Protein AF-A0A1S1NPD4-F1 (afdb_monomer)

Organism: NCBI:txid1858794

Secondary structure (DSSP, 8-state):
---TTSB-HHHHHHHHHHHTSS-HHHHHHHHHHHHHHHH-HHHHHHHPEEEEETTEEEEEEE-TT-TTEEEEEETTTTEEEEEEE--

Mean predicted aligned error: 3.73 Å

Nearest PDB structures (foldseek):
  7cua-assembly1_B  TM=7.166E-01  e=9.172E-02  Staphylococcus aureus subsp. aureus NCTC 8325
  7bwf-assembly1_C  TM=7.078E-01  e=1.554E-01  Staphylococcus aureus
  4ml0-assembly1_D  TM=7.285E-01  e=2.308E-01  Escherichia coli B str. REL606
  4mmg-assembly2_B  TM=6.537E-01  e=1.455E-01  Escherichia coli K-12
  6l8f-assembly2_H  TM=7.291E-01  e=3.662E-01  Staphylococcus aureus subsp. aureus NCTC 8325

Radius of gyration: 11.99 Å; Cα contacts (8 Å, |Δi|>4): 132; chains: 1; bounding box: 30×24×33 Å

Foldseek 3Di:
DPPPFQEDPQAVVQLVVVVPDPCVVQSVLVVVLSCCCQVPVVVQQVQWDWDQDPVGIWTWHARPPDRQWTFTADDVPTHTYHIDGDD

Structure (mmCIF, N/CA/C/O backbone):
data_AF-A0A1S1NPD4-F1
#
_entry.id   AF-A0A1S1NPD4-F1
#
loop_
_atom_site.group_PDB
_atom_site.id
_atom_site.type_symbol
_atom_site.label_atom_id
_atom_site.label_alt_id
_atom_site.label_comp_id
_atom_site.label_asym_id
_atom_site.label_entity_id
_atom_site.label_seq_id
_atom_site.pdbx_PDB_ins_code
_atom_site.Cartn_x
_atom_site.Cartn_y
_atom_site.Cartn_z
_atom_site.occupancy
_atom_site.B_iso_or_equiv
_atom_site.auth_seq_id
_atom_site.auth_comp_id
_atom_site.auth_asym_id
_atom_site.auth_atom_id
_atom_site.pdbx_PDB_model_num
ATOM 1 N N . MET A 1 1 ? 16.351 -5.062 6.485 1.00 36.84 1 MET A N 1
ATOM 2 C CA . MET A 1 1 ? 16.911 -3.831 5.895 1.00 36.84 1 MET A CA 1
ATOM 3 C C . MET A 1 1 ? 15.962 -3.425 4.790 1.00 36.84 1 MET A C 1
ATOM 5 O O . MET A 1 1 ? 15.908 -4.139 3.800 1.00 36.84 1 MET A O 1
ATOM 9 N N . THR A 1 2 ? 15.156 -2.387 4.993 1.00 46.16 2 THR A N 1
ATOM 10 C CA . THR A 1 2 ? 14.439 -1.729 3.894 1.00 46.16 2 THR A CA 1
ATOM 11 C C . THR A 1 2 ? 15.499 -1.099 3.000 1.00 46.16 2 THR A C 1
ATOM 13 O O . THR A 1 2 ? 16.341 -0.347 3.494 1.00 46.16 2 THR A O 1
ATOM 16 N N . ALA A 1 3 ? 15.563 -1.494 1.729 1.00 53.25 3 ALA A N 1
ATOM 17 C CA . ALA A 1 3 ? 16.513 -0.878 0.822 1.00 53.25 3 ALA A CA 1
ATOM 18 C C . ALA A 1 3 ? 16.041 0.561 0.582 1.00 53.25 3 ALA A C 1
ATOM 20 O O . ALA A 1 3 ? 14.856 0.797 0.329 1.00 53.25 3 ALA A O 1
ATOM 21 N N . GLU A 1 4 ? 16.943 1.536 0.707 1.00 53.88 4 GLU A N 1
ATOM 22 C CA . GLU A 1 4 ? 16.695 2.905 0.251 1.00 53.88 4 GLU A CA 1
ATOM 23 C C . GLU A 1 4 ? 16.248 2.843 -1.219 1.00 53.88 4 GLU A C 1
ATOM 25 O O . GLU A 1 4 ? 17.058 2.630 -2.117 1.00 53.88 4 GLU A O 1
ATOM 30 N N . GLY A 1 5 ? 14.938 2.938 -1.461 1.00 72.06 5 GLY A N 1
ATOM 31 C CA . GLY A 1 5 ? 14.349 2.751 -2.789 1.00 72.06 5 GLY A CA 1
ATOM 32 C C . GLY A 1 5 ? 13.019 1.997 -2.800 1.00 72.06 5 GLY A C 1
ATOM 33 O O . GLY A 1 5 ? 12.188 2.298 -3.655 1.00 72.06 5 GLY A O 1
ATOM 34 N N . ASP A 1 6 ? 12.778 1.108 -1.832 1.00 87.31 6 ASP A N 1
ATOM 35 C CA . ASP A 1 6 ? 11.594 0.226 -1.798 1.00 87.31 6 ASP A CA 1
ATOM 36 C C . ASP A 1 6 ? 10.285 0.976 -1.502 1.00 87.31 6 ASP A C 1
ATOM 38 O O . ASP A 1 6 ? 9.198 0.555 -1.903 1.00 87.31 6 ASP A O 1
ATOM 42 N N . TYR A 1 7 ? 10.390 2.124 -0.834 1.00 93.50 7 TYR A N 1
ATOM 43 C CA . TYR A 1 7 ? 9.275 2.997 -0.490 1.00 93.50 7 TYR A CA 1
ATOM 44 C C . TYR A 1 7 ? 9.535 4.410 -1.004 1.00 93.50 7 TY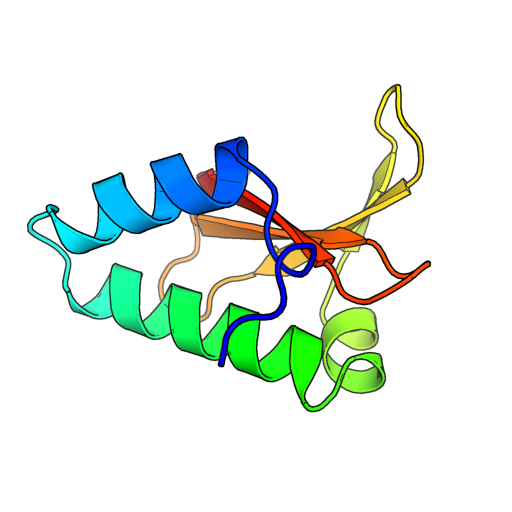R A C 1
ATOM 46 O O . TYR A 1 7 ? 10.655 4.929 -0.956 1.00 93.50 7 TYR A O 1
ATOM 54 N N . SER A 1 8 ? 8.488 5.061 -1.499 1.00 94.06 8 SER A N 1
ATOM 55 C CA . SER A 1 8 ? 8.518 6.495 -1.755 1.00 94.06 8 SER A CA 1
ATOM 56 C C . SER A 1 8 ? 8.511 7.293 -0.452 1.00 94.06 8 SER A C 1
ATOM 58 O O . SER A 1 8 ? 8.053 6.821 0.586 1.00 94.06 8 SER A O 1
ATOM 60 N N . ALA A 1 9 ? 8.979 8.543 -0.510 1.00 94.56 9 ALA A N 1
ATOM 61 C CA . ALA A 1 9 ? 8.880 9.453 0.630 1.00 94.56 9 ALA A CA 1
ATOM 62 C C . ALA A 1 9 ? 7.417 9.671 1.065 1.00 94.56 9 ALA A C 1
ATOM 64 O O . ALA A 1 9 ? 7.143 9.831 2.251 1.00 94.56 9 ALA A O 1
ATOM 65 N N . VAL A 1 10 ? 6.477 9.631 0.112 1.00 95.25 10 VAL A N 1
ATOM 66 C CA . VAL A 1 10 ? 5.036 9.722 0.385 1.00 95.25 10 VAL A CA 1
ATOM 67 C C . VAL A 1 10 ? 4.549 8.472 1.111 1.00 95.25 10 VAL A C 1
ATOM 69 O O . VAL A 1 10 ? 3.856 8.596 2.116 1.00 95.25 10 VAL A O 1
ATOM 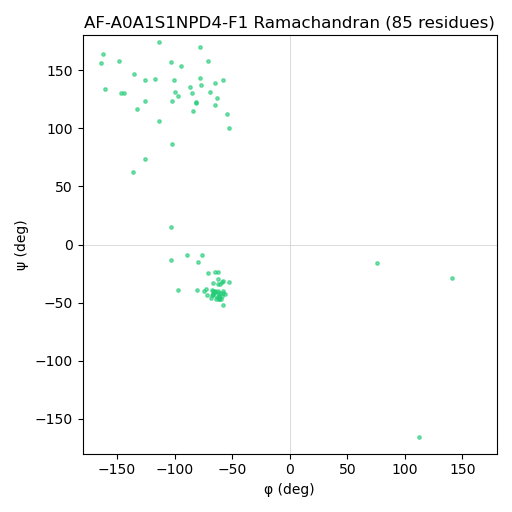72 N N . ALA A 1 11 ? 4.941 7.285 0.642 1.00 96.12 11 ALA A N 1
ATOM 73 C CA . ALA A 1 11 ? 4.592 6.023 1.282 1.00 96.12 11 ALA A CA 1
ATOM 74 C C . ALA A 1 11 ? 5.144 5.950 2.711 1.00 96.12 11 ALA A C 1
ATOM 76 O O . ALA A 1 11 ? 4.389 5.619 3.616 1.00 96.12 11 ALA A O 1
ATOM 77 N N . ASN A 1 12 ? 6.407 6.333 2.928 1.00 96.31 12 ASN A N 1
ATOM 78 C CA . ASN A 1 12 ? 6.997 6.386 4.269 1.00 96.31 12 ASN A CA 1
ATOM 79 C C . ASN A 1 12 ? 6.207 7.314 5.195 1.00 96.31 12 ASN A C 1
ATOM 81 O O . ASN A 1 12 ? 5.745 6.872 6.236 1.00 96.31 12 ASN A O 1
ATOM 85 N N . ALA A 1 13 ? 5.949 8.559 4.782 1.00 96.44 13 ALA A N 1
ATOM 86 C CA . ALA A 1 13 ? 5.196 9.498 5.615 1.00 96.44 13 ALA A CA 1
ATOM 87 C C . ALA A 1 13 ? 3.768 9.010 5.932 1.00 96.44 13 ALA A C 1
ATOM 89 O O . ALA A 1 13 ? 3.232 9.283 7.004 1.00 96.44 13 ALA A O 1
ATOM 90 N N . GLN A 1 14 ? 3.134 8.294 5.000 1.00 97.31 14 GLN A N 1
ATOM 91 C CA . GLN A 1 14 ? 1.814 7.702 5.213 1.00 97.31 14 GLN A CA 1
ATOM 92 C C . GLN A 1 14 ? 1.867 6.499 6.162 1.00 97.31 14 GLN A C 1
ATOM 94 O O . GLN A 1 14 ? 0.965 6.350 6.983 1.00 97.31 14 GLN A O 1
ATOM 99 N N . LEU A 1 15 ? 2.911 5.671 6.082 1.00 96.81 15 LEU A N 1
ATOM 100 C CA . LEU A 1 15 ? 3.137 4.564 7.011 1.00 96.81 15 LEU A CA 1
ATOM 101 C C . LEU A 1 15 ? 3.432 5.075 8.423 1.00 96.81 15 LEU A C 1
ATOM 103 O O . LEU A 1 15 ? 2.799 4.596 9.356 1.00 96.81 15 LEU A O 1
ATOM 107 N N . ASP A 1 16 ? 4.267 6.105 8.570 1.00 97.00 16 ASP A N 1
ATOM 108 C CA . ASP A 1 16 ? 4.536 6.756 9.860 1.00 97.00 16 ASP A CA 1
ATOM 109 C C . ASP A 1 16 ? 3.237 7.299 10.488 1.00 97.00 16 ASP A C 1
ATOM 111 O O . ASP A 1 16 ? 2.978 7.151 11.685 1.00 97.00 16 ASP A O 1
ATOM 115 N N . ALA A 1 17 ? 2.367 7.905 9.670 1.00 96.75 17 ALA A N 1
ATOM 116 C CA . ALA A 1 17 ? 1.070 8.396 10.127 1.00 96.75 17 ALA A CA 1
ATOM 117 C C . ALA A 1 17 ? 0.147 7.256 10.590 1.00 96.75 17 ALA A C 1
ATOM 119 O O . ALA A 1 17 ? -0.532 7.408 11.606 1.00 96.75 17 ALA A O 1
ATOM 120 N N . LEU A 1 18 ? 0.129 6.126 9.875 1.00 96.31 18 LEU A N 1
ATOM 121 C CA . LEU A 1 18 ? -0.634 4.939 10.268 1.00 96.31 18 LEU A CA 1
ATOM 122 C C . LEU A 1 18 ? -0.088 4.307 11.552 1.00 96.31 18 LEU A C 1
ATOM 124 O O . LEU A 1 18 ? -0.878 3.973 12.429 1.00 96.31 18 LEU A O 1
ATOM 128 N N . GLU A 1 19 ? 1.233 4.206 11.687 1.00 96.88 19 GLU A N 1
ATOM 129 C CA . GLU A 1 19 ? 1.903 3.670 12.877 1.00 96.88 19 GLU A CA 1
ATOM 130 C C . GLU A 1 19 ? 1.615 4.510 14.126 1.00 96.88 19 GLU A C 1
ATOM 132 O O . GLU A 1 19 ? 1.372 3.973 15.204 1.00 96.88 19 GLU A O 1
ATOM 137 N N . SER A 1 20 ? 1.592 5.838 13.979 1.00 96.19 20 SER A N 1
ATOM 138 C CA . SER A 1 20 ? 1.230 6.755 15.069 1.00 96.19 20 SER A CA 1
ATOM 139 C C . SER A 1 20 ? -0.279 6.820 15.358 1.00 96.19 20 SER A C 1
ATOM 141 O O . SER A 1 20 ? -0.703 7.461 16.325 1.00 96.19 20 SER A O 1
ATOM 143 N N . GLY A 1 21 ? -1.096 6.204 14.501 1.00 94.06 21 GLY A N 1
ATOM 144 C CA . GLY A 1 21 ? -2.549 6.225 14.572 1.00 94.06 21 GLY A CA 1
ATOM 145 C C . GLY A 1 21 ? -3.131 5.270 15.625 1.00 94.06 21 GLY A C 1
ATOM 146 O O . GLY A 1 21 ? -2.434 4.430 16.187 1.00 94.06 21 GLY A O 1
ATOM 147 N N . PRO A 1 22 ? -4.444 5.372 15.904 1.00 94.12 22 PRO A N 1
ATOM 148 C CA . PRO A 1 22 ? -5.107 4.525 16.897 1.00 94.12 22 PRO A CA 1
ATOM 149 C C . PRO A 1 22 ? -5.457 3.114 16.389 1.00 94.12 22 PRO A C 1
ATOM 151 O O . PRO A 1 22 ? -5.809 2.257 17.196 1.00 94.12 22 PRO A O 1
ATOM 154 N N . ASP A 1 23 ? -5.419 2.879 15.074 1.00 94.69 23 ASP A N 1
ATOM 155 C CA . ASP A 1 23 ? -5.840 1.624 14.437 1.00 94.69 23 ASP A CA 1
ATOM 156 C C . ASP A 1 23 ? -4.617 0.772 14.061 1.00 94.69 23 ASP A C 1
ATOM 158 O O . ASP A 1 23 ? -4.074 0.855 12.958 1.00 94.69 23 ASP A O 1
ATOM 162 N N . VAL A 1 24 ? -4.165 -0.031 15.026 1.00 95.44 24 VAL A N 1
ATOM 163 C CA . VAL A 1 24 ? -3.004 -0.923 14.875 1.00 95.44 24 VAL A CA 1
ATOM 164 C C . VAL A 1 24 ? -3.281 -2.045 13.870 1.00 95.44 24 VAL A C 1
ATOM 166 O O . VAL A 1 24 ? -2.372 -2.463 13.151 1.00 95.44 24 VAL A O 1
ATOM 169 N N . ASP A 1 25 ? -4.528 -2.513 13.784 1.00 97.12 25 ASP A N 1
ATOM 170 C CA . ASP A 1 25 ? -4.915 -3.577 12.854 1.00 97.12 25 ASP A CA 1
ATOM 171 C C . ASP A 1 25 ? -4.798 -3.094 11.406 1.00 97.12 25 ASP A C 1
ATOM 173 O O . ASP A 1 25 ? -4.252 -3.804 10.560 1.00 97.12 25 ASP A O 1
ATOM 177 N N . LEU A 1 26 ? -5.196 -1.845 11.138 1.00 97.19 26 LEU A N 1
ATOM 178 C CA . LEU A 1 26 ? -4.990 -1.208 9.840 1.00 97.19 26 LEU A CA 1
ATOM 179 C C . LEU A 1 26 ? -3.508 -1.119 9.470 1.00 97.19 26 LEU A C 1
ATOM 181 O O . LEU A 1 26 ? -3.145 -1.435 8.335 1.00 97.19 26 LEU A O 1
ATOM 185 N N . TYR A 1 27 ? -2.654 -0.678 10.397 1.00 97.50 27 TYR A N 1
ATOM 186 C CA . TYR A 1 27 ? -1.220 -0.572 10.130 1.00 97.50 27 TYR A CA 1
ATOM 187 C C . TYR A 1 27 ? -0.615 -1.941 9.794 1.00 97.50 27 TYR A C 1
ATOM 189 O O . TYR A 1 27 ? 0.042 -2.084 8.763 1.00 97.50 27 TYR A O 1
ATOM 197 N N . ASN A 1 28 ? -0.923 -2.971 10.586 1.00 97.75 28 ASN A N 1
ATOM 198 C CA . ASN A 1 28 ? -0.454 -4.333 10.331 1.00 97.75 28 ASN A CA 1
ATOM 199 C C . ASN A 1 28 ? -0.967 -4.883 8.993 1.00 97.75 28 ASN A C 1
ATOM 201 O O . ASN A 1 28 ? -0.182 -5.415 8.212 1.00 97.75 28 ASN A O 1
ATOM 205 N N . ALA A 1 29 ? -2.249 -4.689 8.670 1.00 98.00 29 ALA A N 1
ATOM 206 C CA . ALA A 1 29 ? -2.815 -5.137 7.398 1.00 98.00 29 ALA A CA 1
ATOM 207 C C . ALA A 1 29 ? -2.155 -4.451 6.186 1.00 98.00 29 ALA A C 1
ATOM 209 O O . ALA A 1 29 ? -1.993 -5.055 5.121 1.00 98.00 29 ALA A O 1
ATOM 210 N N . VAL A 1 30 ? -1.758 -3.185 6.335 1.00 97.94 30 VAL A N 1
ATOM 211 C CA . VAL A 1 30 ? -0.974 -2.466 5.324 1.00 97.94 30 VAL A CA 1
ATOM 212 C C . VAL A 1 30 ? 0.428 -3.061 5.190 1.00 97.94 30 VAL A C 1
ATOM 214 O O . VAL A 1 30 ? 0.885 -3.251 4.061 1.00 97.94 30 VAL A O 1
ATOM 217 N N . LEU A 1 31 ? 1.102 -3.384 6.298 1.00 97.4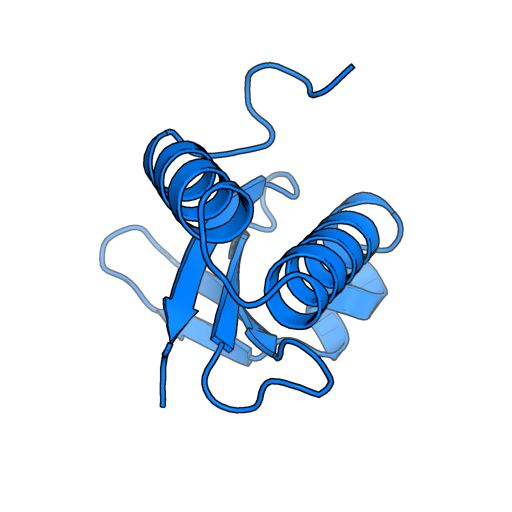4 31 LEU A N 1
ATOM 218 C CA . LEU A 1 31 ? 2.417 -4.031 6.261 1.00 97.44 31 LEU A CA 1
ATOM 219 C C . LEU A 1 31 ? 2.354 -5.410 5.595 1.00 97.44 31 LEU A C 1
ATOM 221 O O . LEU A 1 31 ? 3.199 -5.696 4.749 1.00 97.44 31 LEU A O 1
ATOM 225 N N . ASP A 1 32 ? 1.325 -6.209 5.881 1.00 97.88 32 ASP A N 1
ATOM 226 C CA . ASP A 1 32 ? 1.096 -7.505 5.232 1.00 97.88 32 ASP A CA 1
ATOM 227 C C . ASP A 1 32 ? 0.909 -7.351 3.713 1.00 97.88 32 ASP A C 1
ATOM 229 O O . ASP A 1 32 ? 1.451 -8.123 2.915 1.00 97.88 32 ASP A O 1
ATOM 233 N N . ALA A 1 33 ? 0.169 -6.323 3.283 1.00 97.56 33 ALA A N 1
ATOM 234 C CA . ALA A 1 33 ? -0.011 -6.015 1.866 1.00 97.56 33 ALA A CA 1
ATOM 235 C C . ALA A 1 33 ? 1.309 -5.582 1.197 1.00 97.56 33 ALA A C 1
ATOM 237 O O . ALA A 1 33 ? 1.598 -6.007 0.074 1.00 97.56 33 ALA A O 1
ATOM 238 N N . CYS A 1 34 ? 2.129 -4.778 1.880 1.00 97.19 34 CYS A N 1
ATOM 239 C CA . CYS A 1 34 ? 3.471 -4.420 1.423 1.00 97.19 34 CYS A CA 1
ATOM 240 C C . CYS A 1 34 ? 4.386 -5.654 1.343 1.00 97.19 34 CYS A C 1
ATOM 242 O O . CYS A 1 34 ? 5.046 -5.852 0.323 1.00 97.19 34 CYS A O 1
ATOM 244 N N . GLU A 1 35 ? 4.392 -6.527 2.357 1.00 96.38 35 GLU A N 1
ATOM 245 C CA . GLU A 1 35 ? 5.171 -7.771 2.337 1.00 96.38 35 GLU A CA 1
ATOM 246 C C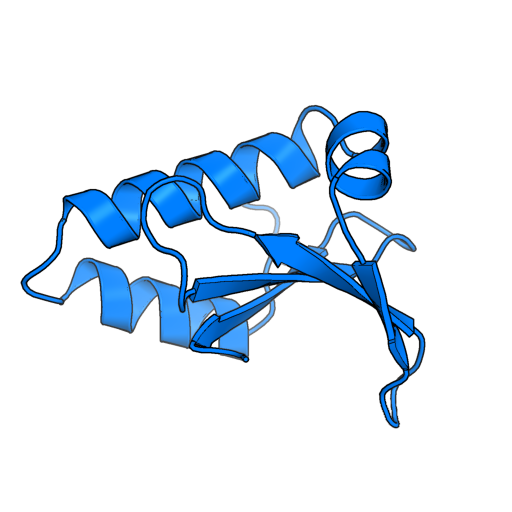 . GLU A 1 35 ? 4.764 -8.651 1.151 1.00 96.38 35 GLU A C 1
ATOM 248 O O . GLU A 1 35 ? 5.634 -9.147 0.434 1.00 96.38 35 GLU A O 1
ATOM 253 N N . LEU A 1 36 ? 3.461 -8.801 0.886 1.00 96.56 36 LEU A N 1
ATOM 254 C CA . LEU A 1 36 ? 2.967 -9.564 -0.260 1.00 96.56 36 LEU A CA 1
ATOM 255 C C . LEU A 1 36 ? 3.540 -9.041 -1.586 1.00 96.56 36 LEU A C 1
ATOM 257 O O . LEU A 1 36 ? 3.943 -9.842 -2.432 1.00 96.56 36 LEU A O 1
ATOM 261 N N . ILE A 1 37 ? 3.602 -7.718 -1.762 1.00 96.56 37 ILE A 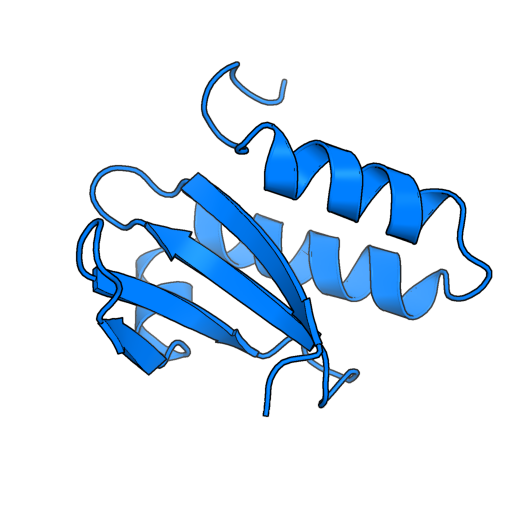N 1
ATOM 262 C CA . ILE A 1 37 ? 4.152 -7.077 -2.965 1.00 96.56 37 ILE A CA 1
ATOM 263 C C . ILE A 1 37 ? 5.626 -7.429 -3.155 1.00 96.56 37 ILE A C 1
ATOM 265 O O . ILE A 1 37 ? 6.025 -7.812 -4.255 1.00 96.56 37 ILE A O 1
ATOM 269 N N . PHE A 1 38 ? 6.433 -7.336 -2.100 1.00 95.12 38 PHE A N 1
ATOM 270 C CA . PHE A 1 38 ? 7.864 -7.621 -2.203 1.00 95.12 38 PHE A CA 1
ATOM 271 C C . PHE A 1 38 ? 8.161 -9.114 -2.321 1.00 95.12 38 PHE A C 1
ATOM 273 O O . PHE A 1 38 ? 9.036 -9.522 -3.084 1.00 95.12 38 PHE A O 1
ATOM 280 N N . ARG A 1 39 ? 7.434 -9.946 -1.573 1.00 95.31 39 ARG A N 1
ATOM 281 C CA . ARG A 1 39 ? 7.702 -11.380 -1.465 1.00 95.31 39 ARG A CA 1
ATOM 282 C C . ARG A 1 39 ? 7.151 -12.165 -2.648 1.00 95.31 39 ARG A C 1
ATOM 284 O O . ARG A 1 39 ? 7.792 -13.110 -3.103 1.00 95.31 39 ARG A O 1
ATOM 291 N N . LEU A 1 40 ? 5.960 -11.801 -3.126 1.00 95.88 40 LEU A N 1
ATOM 292 C CA . LEU A 1 40 ? 5.224 -12.505 -4.179 1.00 95.88 40 LEU A CA 1
ATOM 293 C C . LEU A 1 40 ? 4.627 -11.503 -5.190 1.00 95.88 40 LEU A C 1
ATOM 295 O O . LEU A 1 40 ? 3.405 -11.465 -5.375 1.00 95.88 40 LEU A O 1
ATOM 299 N N . PRO A 1 41 ? 5.459 -10.721 -5.909 1.00 94.12 41 PRO A N 1
ATOM 300 C CA . PRO A 1 41 ? 4.988 -9.651 -6.793 1.00 94.12 41 PRO A CA 1
ATOM 301 C C . PRO A 1 41 ? 4.025 -10.138 -7.883 1.00 94.12 41 PRO A C 1
ATOM 303 O O . PRO A 1 41 ? 3.104 -9.418 -8.254 1.00 94.12 41 PRO A O 1
ATOM 306 N N . GLY A 1 42 ? 4.169 -11.377 -8.370 1.00 95.06 42 GLY A N 1
ATOM 307 C CA . GLY A 1 42 ? 3.229 -11.965 -9.333 1.00 95.06 42 GLY A CA 1
ATOM 308 C C . GLY A 1 42 ? 1.820 -12.169 -8.759 1.00 95.06 42 GLY A C 1
ATOM 309 O O . GLY A 1 42 ? 0.830 -11.884 -9.432 1.00 95.06 42 GLY A O 1
ATOM 310 N N . GLN A 1 43 ? 1.719 -12.598 -7.497 1.00 96.25 43 GLN A N 1
ATOM 311 C CA . GLN A 1 43 ? 0.433 -12.738 -6.811 1.00 96.25 43 GLN A CA 1
ATOM 312 C C . GLN A 1 43 ? -0.157 -11.368 -6.473 1.00 96.25 43 GLN A C 1
ATOM 314 O O . GLN A 1 43 ? -1.340 -11.137 -6.717 1.00 96.25 43 GLN A O 1
ATOM 319 N N . ALA A 1 44 ? 0.666 -10.441 -5.977 1.00 96.56 44 ALA A N 1
ATOM 320 C CA . ALA A 1 44 ? 0.240 -9.067 -5.738 1.00 96.56 44 ALA A CA 1
ATOM 321 C C . ALA A 1 44 ? -0.286 -8.413 -7.024 1.00 96.56 44 ALA A C 1
ATOM 323 O O . ALA A 1 44 ? -1.307 -7.729 -6.994 1.00 96.56 44 ALA A O 1
ATOM 324 N N . HIS A 1 45 ? 0.364 -8.658 -8.166 1.00 95.88 45 HIS A N 1
ATOM 325 C CA . HIS A 1 45 ? -0.073 -8.149 -9.464 1.00 95.88 45 HIS A CA 1
ATOM 326 C C . HIS A 1 45 ? -1.434 -8.724 -9.864 1.00 95.88 45 HIS A C 1
ATOM 328 O O . HIS A 1 45 ? -2.324 -7.960 -10.224 1.00 95.88 45 HIS A O 1
ATOM 334 N N . ALA A 1 46 ? -1.627 -10.040 -9.730 1.00 96.56 46 ALA A N 1
ATOM 335 C CA . ALA A 1 46 ? -2.894 -10.704 -10.044 1.00 96.56 46 ALA A CA 1
ATOM 336 C C . ALA A 1 46 ? -4.073 -10.226 -9.172 1.00 96.56 46 ALA A C 1
ATOM 338 O O . ALA A 1 46 ? -5.216 -10.244 -9.621 1.00 96.56 46 ALA A O 1
ATOM 339 N N . LEU A 1 47 ? -3.800 -9.795 -7.937 1.00 96.62 47 LEU A N 1
ATOM 340 C CA . LEU A 1 47 ? -4.795 -9.251 -7.004 1.00 96.62 47 LEU A CA 1
ATOM 341 C C . LEU A 1 47 ? -4.995 -7.733 -7.136 1.00 96.62 47 LEU A C 1
ATOM 343 O O . LEU A 1 47 ? -5.895 -7.169 -6.512 1.00 96.62 47 LEU A O 1
ATOM 347 N N . SER A 1 48 ? -4.154 -7.059 -7.920 1.00 96.94 48 SER A N 1
ATOM 348 C CA . SER A 1 48 ? -4.185 -5.610 -8.085 1.00 96.94 48 SER A CA 1
ATOM 349 C C . SER A 1 48 ? -5.000 -5.194 -9.307 1.00 96.94 48 SER A C 1
ATOM 351 O O . SER A 1 48 ? -5.093 -5.903 -10.303 1.00 96.94 48 SER A O 1
ATOM 353 N N . SER A 1 49 ? -5.542 -3.979 -9.265 1.00 96.25 49 SER A N 1
ATOM 354 C CA . SER A 1 49 ? -6.072 -3.297 -10.452 1.00 96.25 49 SER A CA 1
ATOM 355 C C . SER A 1 49 ? -5.066 -2.268 -10.963 1.00 96.25 49 SER A C 1
ATOM 357 O O . SER A 1 49 ? -4.439 -1.579 -10.163 1.00 96.25 49 SER A O 1
ATOM 359 N N . ALA A 1 50 ? -4.923 -2.125 -12.278 1.00 95.75 50 ALA A N 1
ATOM 360 C CA . ALA A 1 50 ? -4.083 -1.080 -12.859 1.00 95.75 50 ALA A CA 1
ATOM 361 C C . ALA A 1 50 ? -4.786 0.288 -12.809 1.00 95.75 50 ALA A C 1
ATOM 363 O O . ALA A 1 50 ? -5.972 0.402 -13.119 1.00 95.75 50 ALA A O 1
ATOM 364 N N . VAL A 1 51 ? -4.040 1.331 -12.449 1.00 93.50 51 VAL A N 1
ATOM 365 C CA . VAL A 1 51 ? -4.474 2.731 -12.438 1.00 93.50 51 VAL A CA 1
ATOM 366 C C . VAL A 1 51 ? -3.492 3.544 -13.269 1.00 93.50 51 VAL A C 1
ATOM 368 O O . VAL A 1 51 ? -2.293 3.554 -12.997 1.00 93.50 51 VAL A O 1
ATOM 371 N N . THR A 1 52 ? -3.992 4.242 -14.283 1.00 92.06 52 THR A N 1
ATOM 372 C CA . THR A 1 52 ? -3.180 5.167 -15.078 1.00 92.06 52 THR A CA 1
ATOM 373 C C . THR A 1 52 ? -3.057 6.497 -14.344 1.00 92.06 52 THR A C 1
ATOM 375 O O . THR A 1 52 ? -4.060 7.143 -14.044 1.00 92.06 52 THR A O 1
ATOM 378 N N . THR A 1 53 ? -1.829 6.922 -14.072 1.00 86.00 53 THR A N 1
ATOM 379 C CA . THR A 1 53 ? -1.509 8.239 -13.519 1.00 86.00 53 THR A CA 1
ATOM 380 C C . THR A 1 53 ? -0.739 9.065 -14.550 1.00 86.00 53 THR A C 1
ATOM 382 O O . THR A 1 53 ? -0.384 8.578 -15.626 1.00 86.00 53 THR A O 1
ATOM 385 N N . LYS A 1 54 ? -0.471 10.338 -14.233 1.00 88.00 54 LYS A N 1
ATOM 386 C CA . LYS A 1 54 ? 0.374 11.203 -15.074 1.00 88.00 54 LYS A CA 1
ATOM 387 C C . LYS A 1 54 ? 1.812 10.683 -15.192 1.00 88.00 54 LYS A C 1
ATOM 389 O O . LYS A 1 54 ? 2.474 10.973 -16.180 1.00 88.00 54 LYS A O 1
ATOM 394 N N . ASP A 1 55 ? 2.240 9.884 -14.218 1.00 80.75 55 ASP A N 1
ATOM 395 C CA . ASP A 1 55 ? 3.596 9.348 -14.088 1.00 80.75 55 ASP A CA 1
ATOM 396 C C . ASP A 1 55 ? 3.677 7.867 -14.505 1.00 80.75 55 ASP A C 1
ATOM 398 O O . ASP A 1 55 ? 4.632 7.176 -14.157 1.00 80.75 55 ASP A O 1
ATOM 402 N N . GLY A 1 56 ? 2.653 7.357 -15.203 1.00 86.94 56 GLY A N 1
ATOM 403 C CA . GLY A 1 56 ? 2.595 5.986 -15.712 1.00 86.94 56 GLY A CA 1
ATOM 404 C C . GLY A 1 56 ? 1.542 5.106 -15.037 1.00 86.94 56 GLY A C 1
ATOM 405 O O . GLY A 1 56 ? 0.621 5.577 -14.372 1.00 86.94 56 GLY A O 1
ATOM 406 N N . ILE A 1 57 ? 1.641 3.794 -15.251 1.00 91.31 57 ILE A N 1
ATOM 407 C CA . ILE A 1 57 ? 0.709 2.820 -14.672 1.00 91.31 57 ILE A CA 1
ATOM 408 C C . ILE A 1 57 ? 1.177 2.449 -13.266 1.00 91.31 57 ILE A C 1
ATOM 410 O O . ILE A 1 57 ? 2.331 2.076 -13.063 1.00 91.31 57 ILE A O 1
ATOM 414 N N . ARG A 1 58 ? 0.262 2.509 -12.298 1.00 94.31 58 ARG A N 1
ATOM 415 C CA . ARG A 1 58 ? 0.462 2.026 -10.930 1.00 94.31 58 ARG A CA 1
ATOM 416 C C . ARG A 1 58 ? -0.513 0.901 -10.636 1.00 94.31 58 ARG A C 1
ATOM 418 O O . ARG A 1 58 ? -1.664 0.933 -11.064 1.00 94.31 58 ARG A O 1
ATOM 425 N N . MET A 1 59 ? -0.054 -0.094 -9.897 1.00 96.75 59 MET A N 1
ATOM 426 C CA . MET A 1 59 ? -0.889 -1.182 -9.417 1.00 96.75 59 MET A CA 1
ATOM 427 C C . MET A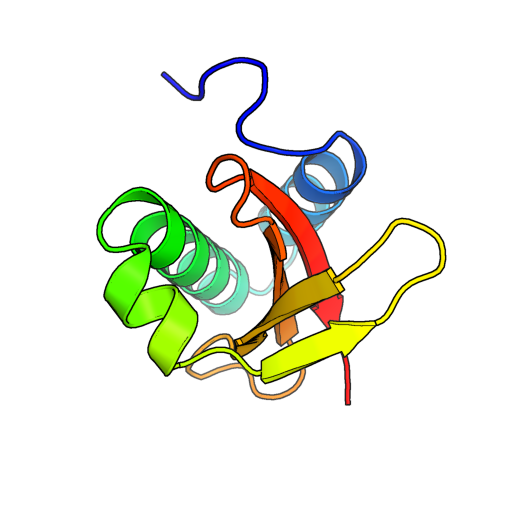 1 59 ? -1.533 -0.765 -8.101 1.00 96.75 59 MET A C 1
ATOM 429 O O . MET A 1 59 ? -0.874 -0.199 -7.234 1.00 96.75 59 MET A O 1
ATOM 433 N N . ARG A 1 60 ? -2.827 -1.033 -7.962 1.00 97.12 60 ARG A N 1
ATOM 434 C CA . ARG A 1 60 ? -3.635 -0.732 -6.783 1.00 97.12 60 ARG A CA 1
ATOM 435 C C . ARG A 1 60 ? -4.065 -2.041 -6.136 1.00 97.12 60 ARG A C 1
ATOM 437 O O . ARG A 1 60 ? -4.953 -2.716 -6.662 1.00 97.12 60 ARG A O 1
ATOM 444 N N . LEU A 1 61 ? -3.456 -2.373 -5.003 1.00 97.75 61 LEU A N 1
ATOM 445 C CA . LEU A 1 61 ? -3.756 -3.571 -4.226 1.00 97.75 61 LEU A CA 1
ATOM 446 C C . LEU A 1 61 ? -4.735 -3.231 -3.083 1.00 97.75 61 LEU A C 1
ATOM 448 O O . LEU A 1 61 ? -4.475 -2.285 -2.332 1.00 97.75 61 LEU A O 1
ATOM 452 N N . PRO A 1 62 ? -5.861 -3.953 -2.930 1.00 97.56 62 PRO A N 1
ATOM 453 C CA . PRO A 1 62 ? -6.724 -3.826 -1.757 1.00 97.56 62 PRO A CA 1
ATOM 454 C C . PRO A 1 62 ? -6.030 -4.279 -0.474 1.00 97.56 62 PRO A C 1
ATOM 456 O O . PRO A 1 62 ? -5.369 -5.312 -0.468 1.00 97.56 62 PRO A O 1
ATOM 459 N N . VAL A 1 63 ? -6.234 -3.531 0.616 1.00 97.31 63 VAL A N 1
ATOM 460 C CA . VAL A 1 63 ? -5.827 -3.951 1.964 1.00 97.31 63 VAL A CA 1
ATOM 461 C C . VAL A 1 63 ? -6.932 -4.846 2.545 1.00 97.31 63 VAL A C 1
ATOM 463 O O . VAL A 1 63 ? -8.061 -4.371 2.723 1.00 97.31 63 VAL A O 1
ATOM 466 N N . PRO A 1 64 ? -6.671 -6.143 2.802 1.00 93.75 64 PRO A N 1
ATOM 467 C CA . PRO A 1 64 ? -7.668 -7.050 3.370 1.00 93.75 64 PRO A CA 1
ATOM 468 C C . PRO A 1 64 ? -8.194 -6.542 4.715 1.00 93.75 64 PRO A C 1
ATOM 470 O O . PRO A 1 64 ? -7.442 -5.985 5.502 1.00 93.75 64 PRO A O 1
ATOM 473 N N . GLY A 1 65 ? -9.493 -6.700 4.980 1.00 94.31 65 GLY A N 1
ATOM 474 C CA . GLY A 1 65 ? -10.111 -6.238 6.233 1.00 94.31 65 GLY A CA 1
ATOM 475 C C . GLY A 1 65 ? -10.336 -4.723 6.334 1.00 94.31 65 GLY A C 1
ATOM 476 O O . GLY A 1 65 ? -11.181 -4.299 7.117 1.00 94.31 65 GLY A O 1
ATOM 477 N N . HIS A 1 66 ? -9.698 -3.914 5.478 1.00 95.38 66 HIS A N 1
ATOM 478 C CA . HIS A 1 66 ? -9.817 -2.452 5.475 1.00 95.38 66 HIS A CA 1
ATOM 479 C C . HIS A 1 66 ? -10.231 -1.938 4.084 1.00 95.38 66 HIS A C 1
ATOM 481 O O . HIS A 1 66 ? -9.421 -1.340 3.370 1.00 95.38 66 HIS A O 1
ATOM 487 N N . PRO A 1 67 ? -11.508 -2.128 3.679 1.00 89.88 67 PRO A N 1
ATOM 488 C CA . PRO A 1 67 ? -11.979 -1.858 2.322 1.00 89.88 67 PRO A CA 1
ATOM 489 C C . PRO A 1 67 ? -11.670 -0.468 1.762 1.00 89.88 67 PRO A C 1
ATOM 491 O O . PRO A 1 67 ? -11.478 -0.393 0.552 1.00 89.88 67 PRO A O 1
ATOM 494 N N . PRO A 1 68 ? -11.604 0.626 2.549 1.00 94.62 68 PRO A N 1
ATOM 495 C CA . PRO A 1 68 ? -11.194 1.919 2.013 1.00 94.62 68 PRO A CA 1
ATOM 496 C C . PRO A 1 68 ? -9.724 1.937 1.585 1.00 94.62 68 PRO A C 1
ATOM 498 O O . PRO A 1 68 ? -9.405 2.490 0.537 1.00 94.62 68 PRO A O 1
ATOM 501 N N . TYR A 1 69 ? -8.822 1.298 2.328 1.00 97.12 69 TYR A N 1
ATOM 502 C CA . TYR A 1 69 ? -7.381 1.434 2.125 1.00 97.12 69 TYR A CA 1
ATOM 503 C C . TYR A 1 69 ? -6.862 0.619 0.940 1.00 97.12 69 TYR A C 1
ATOM 505 O O . TYR A 1 69 ? -7.346 -0.479 0.636 1.00 97.12 69 TYR A O 1
ATOM 513 N N . LYS A 1 70 ? -5.889 1.203 0.236 1.00 97.62 70 LYS A N 1
ATOM 514 C CA . LYS A 1 70 ? -5.175 0.606 -0.895 1.00 97.62 70 LYS A CA 1
ATOM 515 C C . LYS A 1 70 ? -3.682 0.869 -0.767 1.00 97.62 70 LYS A C 1
ATOM 517 O O . LYS A 1 70 ? -3.287 1.950 -0.328 1.00 97.62 70 LYS A O 1
ATOM 522 N N . VAL A 1 71 ? -2.883 -0.085 -1.234 1.00 97.75 71 VAL A N 1
ATOM 523 C CA . VAL A 1 71 ? -1.446 0.092 -1.461 1.00 97.75 71 VAL A CA 1
ATOM 524 C C . VAL A 1 71 ? -1.216 0.285 -2.955 1.00 97.75 71 VAL A C 1
ATOM 526 O O . VAL A 1 71 ? -1.620 -0.546 -3.774 1.00 97.75 71 VAL A O 1
ATOM 529 N N . PHE A 1 72 ? -0.589 1.399 -3.316 1.00 96.88 72 PHE A N 1
ATOM 530 C CA . PHE A 1 72 ? -0.210 1.722 -4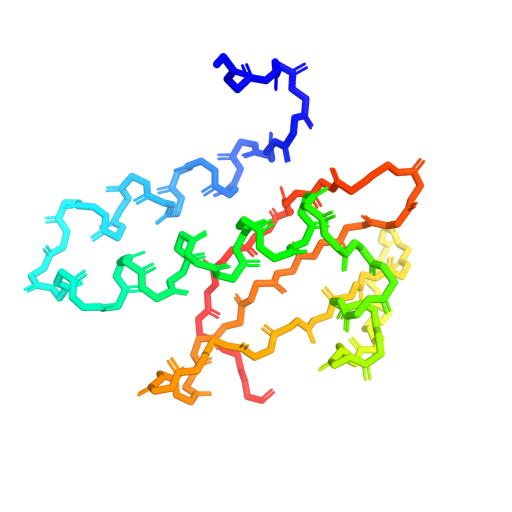.685 1.00 96.88 72 PHE A CA 1
ATOM 531 C C . PHE A 1 72 ? 1.262 1.404 -4.893 1.00 96.88 72 PHE A C 1
ATOM 533 O O . PHE A 1 72 ? 2.095 1.824 -4.093 1.00 96.88 72 PHE A O 1
ATOM 540 N N . TRP A 1 73 ? 1.591 0.686 -5.964 1.00 96.69 73 TRP A N 1
ATOM 541 C CA . TRP A 1 73 ? 2.954 0.218 -6.206 1.00 96.69 73 TRP A CA 1
ATOM 542 C C . TRP A 1 73 ? 3.302 0.125 -7.699 1.00 96.69 73 TRP A C 1
ATOM 544 O O . TRP A 1 73 ? 2.416 0.062 -8.555 1.00 96.69 73 TRP A O 1
ATOM 554 N N . SER A 1 74 ? 4.594 0.155 -8.033 1.00 94.00 74 SER A N 1
ATOM 555 C CA . SER A 1 74 ? 5.109 -0.066 -9.399 1.00 94.00 74 SER A CA 1
ATOM 556 C C . SER A 1 74 ? 5.704 -1.445 -9.605 1.00 94.00 74 SER A C 1
ATOM 558 O O . SER A 1 74 ? 6.189 -2.069 -8.670 1.00 94.00 74 SER A O 1
ATOM 560 N N . THR A 1 75 ? 5.738 -1.876 -10.867 1.00 88.25 75 THR A N 1
ATOM 561 C CA . THR A 1 75 ? 6.261 -3.183 -11.283 1.00 88.25 75 THR A CA 1
ATOM 562 C C . THR A 1 75 ? 7.654 -3.141 -11.920 1.00 88.25 75 THR A C 1
ATOM 564 O O . THR A 1 75 ? 8.251 -4.199 -12.072 1.00 88.25 75 THR A O 1
ATOM 567 N N . GLU A 1 76 ? 8.185 -1.968 -12.299 1.00 83.12 76 GLU A N 1
ATOM 568 C CA . GLU A 1 76 ? 9.548 -1.824 -12.875 1.00 83.12 76 GLU A CA 1
ATOM 569 C C . GLU A 1 76 ? 10.657 -2.195 -11.869 1.00 83.12 76 GLU A C 1
ATOM 571 O O . GLU A 1 76 ? 11.743 -2.632 -12.234 1.00 83.12 76 GLU A O 1
ATOM 576 N N . GLY A 1 77 ? 10.311 -2.102 -10.591 1.00 80.62 77 GLY A N 1
ATOM 577 C CA . GLY A 1 77 ? 10.848 -2.809 -9.438 1.00 80.62 77 GLY A CA 1
ATOM 578 C C . GLY A 1 77 ? 9.758 -2.680 -8.370 1.00 80.62 77 GLY A C 1
ATOM 579 O O . GLY A 1 77 ? 9.186 -1.585 -8.282 1.00 80.62 77 GLY A O 1
ATOM 580 N N . PRO A 1 78 ? 9.374 -3.755 -7.647 1.00 85.75 78 PRO A N 1
ATOM 581 C CA . PRO A 1 78 ? 8.309 -3.670 -6.655 1.00 85.75 78 PRO A CA 1
ATOM 582 C C . PRO A 1 78 ? 8.666 -2.558 -5.678 1.00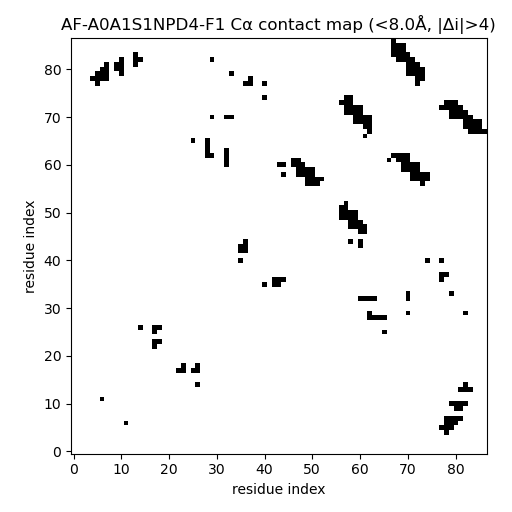 85.75 78 PRO A C 1
ATOM 584 O O . PRO A 1 78 ? 9.668 -2.641 -4.980 1.00 85.75 78 PRO A O 1
ATOM 587 N N . ARG A 1 79 ? 7.888 -1.480 -5.718 1.00 94.50 79 ARG A N 1
ATOM 588 C CA . ARG A 1 79 ? 8.124 -0.269 -4.938 1.00 94.50 79 ARG A CA 1
ATOM 589 C C . ARG A 1 79 ? 6.794 0.305 -4.521 1.00 94.50 79 ARG A C 1
ATOM 591 O O . ARG A 1 79 ? 5.913 0.484 -5.363 1.00 94.50 79 ARG A O 1
ATOM 598 N N . ILE A 1 80 ? 6.664 0.602 -3.237 1.00 96.62 80 ILE A N 1
ATOM 599 C CA . ILE A 1 80 ? 5.458 1.192 -2.673 1.00 96.62 80 ILE A CA 1
ATOM 600 C C . ILE A 1 80 ? 5.486 2.695 -2.920 1.00 96.62 80 ILE A C 1
ATOM 602 O O . ILE A 1 80 ? 6.402 3.408 -2.513 1.00 96.62 80 ILE A O 1
ATOM 606 N N . GLU A 1 81 ? 4.465 3.179 -3.609 1.00 95.50 81 GLU A N 1
ATOM 607 C CA . GLU A 1 81 ? 4.345 4.571 -4.022 1.00 95.50 81 GLU A CA 1
ATOM 608 C C . GLU A 1 81 ? 3.486 5.384 -3.065 1.00 95.50 81 GLU A C 1
ATOM 610 O O . GLU A 1 81 ? 3.815 6.536 -2.789 1.00 95.50 81 GLU A O 1
ATOM 615 N N . ALA A 1 82 ? 2.403 4.794 -2.557 1.00 96.19 82 ALA A N 1
ATOM 616 C CA . ALA A 1 82 ? 1.500 5.438 -1.611 1.00 96.19 82 ALA A CA 1
ATOM 617 C C . ALA A 1 82 ? 0.591 4.414 -0.914 1.00 96.19 82 ALA A C 1
ATOM 619 O O . ALA A 1 82 ? 0.277 3.363 -1.477 1.00 96.19 82 ALA A O 1
ATOM 620 N N . VAL A 1 83 ? 0.099 4.768 0.270 1.00 97.06 83 VAL A N 1
ATOM 621 C CA . VAL A 1 83 ? -0.928 4.044 1.022 1.00 97.06 83 VAL A CA 1
ATOM 622 C C . VAL A 1 83 ? -1.985 5.029 1.511 1.00 97.06 83 VAL A C 1
ATOM 624 O O . VAL A 1 83 ? -1.69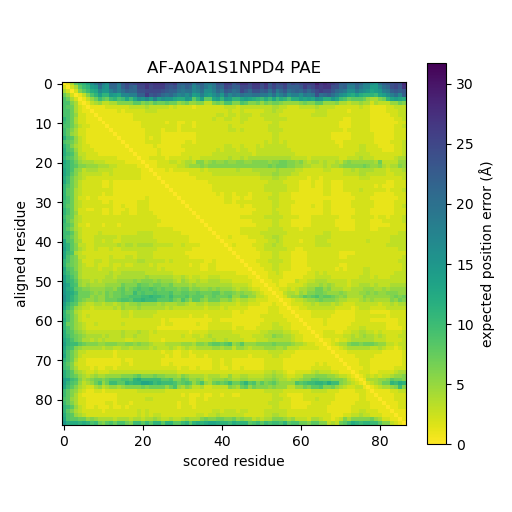2 5.921 2.303 1.00 97.06 83 VAL A O 1
ATOM 627 N N . PHE A 1 84 ? -3.227 4.889 1.041 1.00 96.12 84 PHE A N 1
ATOM 628 C CA . PHE A 1 84 ? -4.322 5.776 1.454 1.00 96.12 84 PHE A CA 1
ATOM 629 C C . PHE A 1 84 ? -5.714 5.190 1.145 1.00 96.12 84 PHE A C 1
ATOM 631 O O . PHE A 1 84 ? -5.826 4.249 0.348 1.00 96.12 84 PHE A O 1
ATOM 638 N N . PRO A 1 85 ? -6.792 5.736 1.748 1.00 95.69 85 PRO A N 1
ATOM 639 C CA . PRO A 1 85 ? -8.163 5.399 1.385 1.00 95.69 85 PRO A CA 1
ATOM 640 C C . PRO A 1 85 ? -8.477 5.802 -0.054 1.00 95.69 85 PRO A C 1
ATOM 642 O O . PRO A 1 85 ? -8.332 6.966 -0.423 1.00 95.69 85 PRO A O 1
ATOM 645 N N . HIS A 1 86 ? -8.950 4.868 -0.868 1.00 89.56 86 HIS A N 1
ATOM 646 C CA . HIS A 1 86 ? -9.279 5.136 -2.258 1.00 89.56 86 HIS A CA 1
ATOM 647 C C . HIS A 1 86 ? -10.477 4.287 -2.718 1.00 89.56 86 HIS A C 1
ATOM 649 O O . HIS A 1 86 ? -10.467 3.072 -2.469 1.00 89.56 86 HIS A O 1
ATOM 655 N N . PRO A 1 87 ? -11.487 4.916 -3.356 1.00 80.81 87 PRO A N 1
ATOM 656 C CA . PRO A 1 87 ? -12.725 4.258 -3.772 1.00 80.81 87 PRO A CA 1
ATOM 657 C C . PRO A 1 87 ? -12.540 3.208 -4.882 1.00 80.81 87 PRO A C 1
ATOM 659 O O . PRO A 1 87 ? -11.548 3.250 -5.653 1.00 80.81 87 PRO A O 1
#

pLDDT: mean 92.07, std 10.93, range [36.84, 98.0]

Solvent-accessible surface area (backbone atoms only — not comparable to full-atom values): 4883 Å² total; per-residue (Å²): 129,85,58,96,69,43,53,32,77,59,20,48,56,38,48,52,52,35,67,75,41,92,50,60,66,59,36,51,33,48,49,52,49,51,48,40,33,69,76,40,44,72,60,38,52,74,66,28,46,84,42,84,53,100,91,44,74,32,37,40,30,71,24,73,99,39,80,50,34,30,42,30,29,37,80,99,55,66,25,38,50,36,57,49,74,54,136

Sequence (87 aa):
MTAEGDYSAVANAQLDALESGPDVDLYNAVLDACELIFRLPGQAHALSSAVTTKDGIRMRLPVPGHPPYKVFWSTEGPRIEAVFPHP